Protein AF-A0A6J0B3U1-F1 (afdb_monomer_lite)

Organism: Neodiprion lecontei (NCBI:txid441921)

Radius of gyration: 24.21 Å; chains: 1; bounding box: 42×32×67 Å

pLDDT: mean 86.1, std 10.33, range [45.28, 96.69]

Sequence (81 aa):
MSGEPPAPVSRPMKFPYTISAKIAQFPYKFYWKYCWQFRFYYYGVVASLPIIYQIHKLANSPGNKAAYAEMRRKEAAEHHH

Foldseek 3Di:
DPDDDPDDDPDDDPCCPDPVNVVVPDPVVVCVVPPPVVVVVVVVVVVCVVVVVVVVCVCPDPVNVVVVVVVVVVVVVVVVD

Structure (mmCIF, N/CA/C/O backbone):
data_AF-A0A6J0B3U1-F1
#
_entry.id   AF-A0A6J0B3U1-F1
#
loop_
_atom_site.group_PDB
_atom_site.id
_atom_site.type_symbol
_atom_site.label_atom_id
_atom_site.label_alt_id
_atom_site.label_comp_id
_atom_site.label_asym_id
_atom_site.label_entity_id
_atom_site.label_seq_id
_atom_site.pdbx_PDB_ins_code
_atom_site.Cartn_x
_ato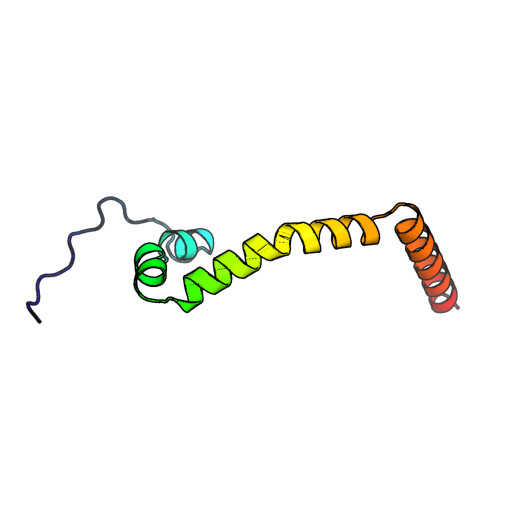m_site.Cartn_y
_atom_site.Cartn_z
_atom_site.occupancy
_atom_site.B_iso_or_equiv
_atom_site.auth_seq_id
_atom_site.auth_comp_id
_atom_site.auth_asym_id
_atom_site.auth_atom_id
_atom_site.pdbx_PDB_model_num
ATOM 1 N N . MET A 1 1 ? -5.119 2.911 36.860 1.00 45.28 1 MET A N 1
ATOM 2 C CA . MET A 1 1 ? -5.772 2.062 35.843 1.00 45.28 1 MET A CA 1
ATOM 3 C C . MET A 1 1 ? -6.619 1.031 36.567 1.00 45.28 1 MET A C 1
ATOM 5 O O . MET A 1 1 ? -6.051 0.173 37.227 1.00 45.28 1 MET A O 1
ATOM 9 N N . SER A 1 2 ? -7.944 1.164 36.529 1.00 49.66 2 SER A N 1
ATOM 10 C CA . SER A 1 2 ? -8.882 0.174 37.068 1.00 49.66 2 SER A CA 1
ATOM 11 C C . SER A 1 2 ? -8.735 -1.143 36.297 1.00 49.66 2 SER A C 1
ATOM 13 O O . SER A 1 2 ? -8.869 -1.172 35.076 1.00 49.66 2 SER A O 1
ATOM 15 N N . GLY A 1 3 ? -8.359 -2.205 37.011 1.00 69.75 3 GLY A N 1
ATOM 16 C CA . GLY A 1 3 ? -8.002 -3.511 36.461 1.00 69.75 3 GLY A CA 1
ATOM 17 C C . GLY A 1 3 ? -9.189 -4.460 36.328 1.00 69.75 3 GLY A C 1
ATOM 18 O O . GLY A 1 3 ? -9.207 -5.491 36.991 1.00 69.75 3 GLY A O 1
ATOM 19 N N . GLU A 1 4 ? -10.159 -4.136 35.474 1.00 72.50 4 GLU A N 1
ATOM 20 C CA . GLU A 1 4 ? -11.147 -5.128 35.037 1.00 72.50 4 GLU A CA 1
ATOM 21 C C . GLU A 1 4 ? -10.669 -5.817 33.748 1.00 72.50 4 GLU A C 1
ATOM 23 O O . GLU A 1 4 ? -10.224 -5.134 32.817 1.00 72.50 4 GLU A O 1
ATOM 28 N N . PRO A 1 5 ? -10.718 -7.162 33.672 1.00 75.56 5 PRO A N 1
ATOM 29 C CA . PRO A 1 5 ? -10.354 -7.878 32.459 1.00 75.56 5 PRO A CA 1
ATOM 30 C C . PRO A 1 5 ? -11.337 -7.528 31.332 1.00 75.56 5 PRO A C 1
ATOM 32 O O . PRO A 1 5 ? -12.536 -7.373 31.581 1.00 75.56 5 PRO A O 1
ATOM 35 N N . PRO A 1 6 ? -10.863 -7.409 30.079 1.00 75.56 6 PRO A N 1
ATOM 36 C CA . PRO A 1 6 ? -11.743 -7.128 28.956 1.00 75.56 6 PRO A CA 1
ATOM 37 C C . PRO A 1 6 ? -12.801 -8.230 28.831 1.00 75.56 6 PRO A C 1
ATOM 39 O O . PRO A 1 6 ? -12.502 -9.412 29.017 1.00 75.56 6 PRO A O 1
ATOM 42 N N . ALA A 1 7 ? -14.033 -7.835 28.503 1.00 79.19 7 ALA A N 1
ATOM 43 C CA . ALA A 1 7 ? -15.145 -8.763 28.327 1.00 79.19 7 ALA A CA 1
ATOM 44 C C . ALA A 1 7 ? -14.771 -9.913 27.363 1.00 79.19 7 ALA A C 1
ATOM 46 O O . ALA A 1 7 ? -14.094 -9.675 26.354 1.00 79.19 7 ALA A O 1
ATOM 47 N N . PRO A 1 8 ? -15.201 -11.156 27.647 1.00 73.12 8 PRO A N 1
ATOM 48 C CA . PRO A 1 8 ? -14.828 -12.313 26.847 1.00 73.12 8 PRO A CA 1
ATOM 49 C C . PRO A 1 8 ? -15.329 -12.171 25.404 1.00 73.12 8 PRO A C 1
ATOM 51 O O . PRO A 1 8 ? -16.489 -11.842 25.151 1.00 73.12 8 PRO A O 1
ATOM 54 N N . VAL A 1 9 ? -14.443 -12.436 24.440 1.00 74.88 9 VAL A N 1
ATOM 55 C CA . VAL A 1 9 ? -14.775 -12.413 23.010 1.00 74.88 9 VAL A CA 1
ATOM 56 C C . VAL A 1 9 ? -15.789 -13.525 22.735 1.00 74.88 9 VAL A C 1
ATOM 58 O O . VAL A 1 9 ? -15.470 -14.699 22.895 1.00 74.88 9 VAL A O 1
ATOM 61 N N . SER A 1 10 ? -17.004 -13.171 22.305 1.00 75.44 10 SER A N 1
ATOM 62 C CA . SER A 1 10 ? -18.121 -14.125 22.176 1.00 75.44 10 SER A CA 1
ATOM 63 C C . SER A 1 10 ? -17.873 -15.258 21.170 1.00 75.44 10 SER A C 1
ATOM 65 O O . SER A 1 10 ? -18.500 -16.311 21.263 1.00 75.44 10 SER A O 1
ATOM 67 N N . ARG A 1 11 ? -16.968 -15.058 20.199 1.00 75.75 11 ARG A N 1
ATOM 68 C CA . ARG A 1 11 ? -16.605 -16.037 19.160 1.00 75.75 11 ARG A CA 1
ATOM 69 C C . ARG A 1 11 ? -15.102 -15.990 18.852 1.00 75.75 11 ARG A C 1
ATOM 71 O O . ARG A 1 11 ? -14.703 -15.330 17.889 1.00 75.75 11 ARG A O 1
ATOM 78 N N . PRO A 1 12 ? -14.250 -16.664 19.642 1.00 77.00 12 PRO A N 1
ATOM 79 C CA . PRO A 1 12 ? -12.831 -16.751 19.335 1.00 77.00 12 PRO A CA 1
ATOM 80 C C . PRO A 1 12 ? -12.616 -17.588 18.069 1.00 77.00 12 PRO A C 1
ATOM 82 O O . PRO A 1 12 ? -13.253 -18.617 17.842 1.00 77.00 12 PRO A O 1
ATOM 85 N N . MET A 1 13 ? -11.710 -17.132 17.213 1.00 78.25 13 MET A N 1
ATOM 86 C CA . MET A 1 13 ? -11.378 -17.811 15.966 1.00 78.25 13 MET A CA 1
ATOM 87 C C . MET A 1 13 ? -10.459 -19.008 16.233 1.00 78.25 13 MET A C 1
ATOM 89 O O . MET A 1 13 ? -9.451 -18.871 16.920 1.00 78.25 13 MET A O 1
ATOM 93 N N . LYS A 1 14 ? -10.780 -20.172 15.651 1.00 79.56 14 LYS A N 1
ATOM 94 C CA . LYS A 1 14 ? -10.086 -21.447 15.918 1.00 79.56 14 LYS A CA 1
ATOM 95 C C . LYS A 1 14 ? -8.611 -21.467 15.488 1.00 79.56 14 LYS A C 1
ATOM 97 O O . LYS A 1 14 ? -7.806 -22.121 16.139 1.00 79.56 14 LYS A O 1
ATOM 102 N N . PHE A 1 15 ? -8.250 -20.742 14.424 1.00 80.69 15 PHE A N 1
ATOM 103 C CA . PHE A 1 15 ? -6.888 -20.722 13.866 1.00 80.69 15 PHE A CA 1
ATOM 104 C C . PHE A 1 15 ? -6.310 -19.295 13.788 1.00 80.69 15 PHE A C 1
ATOM 106 O O . PHE A 1 15 ? -6.246 -18.710 12.702 1.00 80.69 15 PHE A O 1
ATOM 113 N N . PRO A 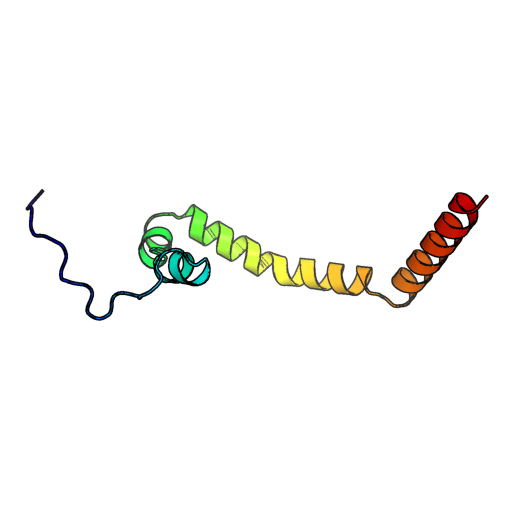1 16 ? -5.872 -18.719 14.927 1.00 78.62 16 PRO A N 1
ATOM 114 C CA . PRO A 1 16 ? -5.449 -17.317 15.034 1.00 78.62 16 PRO A CA 1
ATOM 115 C C . PRO A 1 16 ? -4.083 -16.998 14.395 1.00 78.62 16 PRO A C 1
ATOM 117 O O . PRO A 1 16 ? -3.625 -15.861 14.425 1.00 78.62 16 PRO A O 1
ATOM 120 N N . TYR A 1 17 ? -3.411 -17.988 13.811 1.00 86.75 17 TYR A N 1
ATOM 121 C CA . TYR A 1 17 ? -2.084 -17.844 13.202 1.00 86.75 17 TYR A CA 1
ATOM 122 C C . TYR A 1 17 ? -2.122 -17.694 11.677 1.00 86.75 17 TYR A C 1
ATOM 124 O O . TYR A 1 17 ? -1.085 -17.466 11.056 1.00 86.75 17 TYR A O 1
ATOM 132 N N . THR A 1 18 ? -3.300 -17.807 11.066 1.00 90.19 18 THR A N 1
ATOM 133 C CA . THR A 1 18 ? -3.459 -17.582 9.626 1.00 90.19 18 THR A CA 1
ATOM 134 C C . THR A 1 18 ? -3.361 -16.089 9.292 1.00 90.19 18 THR A C 1
ATOM 136 O O . THR A 1 18 ? -3.604 -15.220 10.131 1.00 90.19 18 THR A O 1
ATOM 139 N N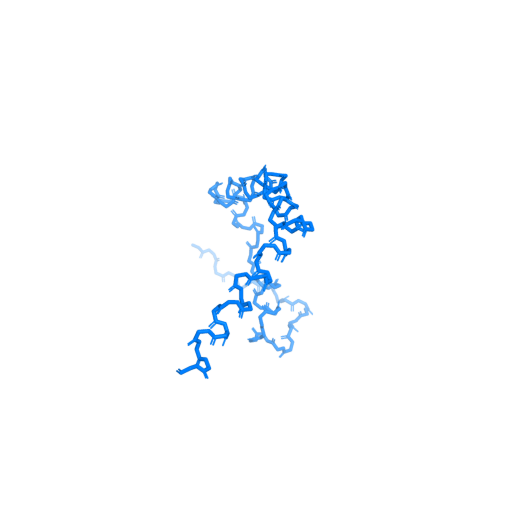 . ILE A 1 19 ? -2.989 -15.761 8.055 1.00 88.00 19 ILE A N 1
ATOM 140 C CA . ILE A 1 19 ? -2.888 -14.359 7.618 1.00 88.00 19 ILE A CA 1
ATOM 141 C C . ILE A 1 19 ? -4.259 -13.677 7.703 1.00 88.00 19 ILE A C 1
ATOM 143 O O . ILE A 1 19 ? -4.373 -12.576 8.239 1.00 88.00 19 ILE A O 1
ATOM 147 N N . SER A 1 20 ? -5.313 -14.363 7.255 1.00 85.75 20 SER A N 1
ATOM 148 C CA . SER A 1 20 ? -6.696 -13.891 7.379 1.00 85.75 20 SER A CA 1
ATOM 149 C C . SER A 1 20 ? -7.084 -13.632 8.834 1.00 85.75 20 SER A C 1
ATOM 151 O O . SER A 1 20 ? -7.717 -12.618 9.128 1.00 85.75 20 SER A O 1
ATOM 153 N N . ALA A 1 21 ? -6.652 -14.499 9.753 1.00 87.12 21 ALA A N 1
ATOM 154 C CA . ALA A 1 21 ? -6.895 -14.319 11.173 1.00 87.12 21 ALA A CA 1
ATOM 155 C C . ALA A 1 21 ? -6.260 -13.041 11.732 1.00 87.12 21 ALA A C 1
ATOM 157 O O . ALA A 1 21 ? -6.923 -12.269 12.425 1.00 87.12 21 ALA A O 1
ATOM 158 N N . LYS A 1 22 ? -4.992 -12.794 11.394 1.00 86.75 22 LYS A N 1
ATOM 159 C CA . LYS A 1 22 ? -4.258 -11.600 11.836 1.00 86.75 22 LYS A CA 1
ATOM 160 C C . LYS A 1 22 ? -4.891 -10.313 11.308 1.00 86.75 22 LYS A C 1
ATOM 162 O O . LYS A 1 22 ? -4.957 -9.331 12.038 1.00 86.75 22 LYS A O 1
ATOM 167 N N . ILE A 1 23 ? -5.393 -10.335 10.072 1.00 89.06 23 ILE A N 1
ATOM 168 C CA . ILE A 1 23 ? -6.134 -9.218 9.470 1.00 89.06 23 ILE A CA 1
ATOM 169 C C . ILE A 1 23 ? -7.428 -8.975 10.253 1.00 89.06 23 ILE A C 1
ATOM 171 O O . ILE A 1 23 ? -7.650 -7.869 10.728 1.00 89.06 23 ILE A O 1
ATOM 175 N N . ALA A 1 24 ? -8.252 -10.003 10.473 1.00 87.06 24 ALA A N 1
ATOM 176 C CA . ALA A 1 24 ? -9.523 -9.854 11.188 1.00 87.06 24 ALA A CA 1
ATOM 177 C C . ALA A 1 24 ? -9.360 -9.355 12.637 1.00 87.06 24 ALA A C 1
ATOM 179 O O . ALA A 1 24 ? -10.227 -8.652 13.154 1.00 87.06 24 ALA A O 1
ATOM 180 N N . GLN A 1 25 ? -8.254 -9.715 13.289 1.00 85.81 25 GLN A N 1
ATOM 181 C CA . GLN A 1 25 ? -7.934 -9.306 14.659 1.00 85.81 25 GLN A CA 1
ATOM 182 C C . GLN A 1 25 ? -7.244 -7.938 14.747 1.00 85.81 25 GLN A C 1
ATOM 184 O O . GLN A 1 25 ? -7.066 -7.418 15.850 1.00 85.81 25 GLN A O 1
ATOM 189 N N . PHE A 1 26 ? -6.847 -7.339 13.623 1.00 87.69 26 PHE A N 1
ATOM 190 C CA . PHE A 1 26 ? -6.161 -6.054 13.632 1.00 87.69 26 PHE A CA 1
ATOM 191 C C . PHE A 1 26 ? -7.116 -4.930 14.084 1.00 87.69 26 PHE A C 1
ATOM 193 O O . PHE A 1 26 ? -8.236 -4.821 13.573 1.00 87.69 26 PHE A O 1
ATOM 200 N N . PRO A 1 27 ? -6.718 -4.054 15.027 1.00 89.69 27 PRO A N 1
ATOM 201 C CA . PRO A 1 27 ? -7.618 -3.059 15.604 1.00 89.69 27 PRO A CA 1
ATOM 202 C C . PRO A 1 27 ? -7.762 -1.824 14.696 1.00 89.69 27 PRO A C 1
ATOM 204 O O . PRO A 1 27 ? -7.369 -0.712 15.051 1.00 89.69 27 PRO A O 1
ATOM 207 N N . TYR A 1 28 ? -8.377 -1.995 13.520 1.00 88.81 28 TYR A N 1
ATOM 208 C CA . TYR A 1 28 ? -8.536 -0.942 12.505 1.00 88.81 28 TYR A CA 1
ATOM 209 C C . TYR A 1 28 ? -9.153 0.348 13.052 1.00 88.81 28 TYR A C 1
ATOM 211 O O . TYR A 1 28 ? -8.669 1.439 12.762 1.00 88.81 28 TYR A O 1
ATOM 219 N N . LYS A 1 29 ? -10.197 0.240 13.886 1.00 88.56 29 LYS A N 1
ATOM 220 C CA . LYS A 1 29 ? -10.887 1.404 14.470 1.00 88.56 29 LYS A CA 1
ATOM 221 C C . LYS A 1 29 ? -9.969 2.239 15.367 1.00 88.56 29 LYS A C 1
ATOM 223 O O . LYS A 1 29 ? -10.077 3.463 15.369 1.00 88.56 29 LYS A O 1
ATOM 228 N N . PHE A 1 30 ? -9.073 1.588 16.111 1.00 90.81 30 PHE A N 1
ATOM 229 C CA . PHE A 1 30 ? -8.112 2.269 16.977 1.00 90.81 30 PHE A CA 1
ATOM 230 C C . PHE A 1 30 ? -7.130 3.082 16.129 1.00 90.81 30 PHE A C 1
ATOM 232 O O . PHE A 1 30 ? -7.036 4.298 16.287 1.00 90.81 30 PHE A O 1
ATOM 239 N N . TYR A 1 31 ? -6.483 2.446 15.150 1.00 89.38 31 TYR A N 1
ATOM 240 C CA . TYR A 1 31 ? -5.544 3.140 14.268 1.00 89.38 31 TYR A CA 1
ATOM 241 C C . TYR A 1 31 ? -6.211 4.253 13.455 1.00 89.38 31 TYR A C 1
ATOM 243 O O . TYR A 1 31 ? -5.638 5.327 13.315 1.00 89.38 31 TYR A O 1
ATOM 251 N N . TRP A 1 32 ? -7.449 4.065 12.996 1.00 89.75 32 TRP A N 1
ATOM 252 C CA . TRP A 1 32 ? -8.173 5.106 12.265 1.00 89.75 32 TRP A CA 1
ATOM 253 C C . TRP A 1 32 ? -8.456 6.352 13.116 1.00 89.75 32 TRP A C 1
ATOM 255 O O . TRP A 1 32 ? -8.331 7.480 12.636 1.00 89.75 32 TRP A O 1
ATOM 265 N N . LYS A 1 33 ? -8.830 6.158 14.389 1.00 91.19 33 LYS A N 1
ATOM 266 C CA . LYS A 1 33 ? -9.163 7.254 15.308 1.00 91.19 33 LYS A CA 1
ATOM 267 C C . LYS A 1 33 ? -7.920 7.989 15.808 1.00 91.19 33 LYS A C 1
ATOM 269 O O . LYS A 1 33 ? -7.927 9.216 15.845 1.00 91.19 33 LYS A O 1
ATOM 274 N N . TYR A 1 34 ? -6.878 7.256 16.196 1.00 91.81 34 TYR A N 1
ATOM 275 C CA . TYR A 1 34 ? -5.726 7.828 16.899 1.00 91.81 34 TYR A CA 1
ATOM 276 C C . TYR A 1 34 ? -4.530 8.126 15.984 1.00 91.81 34 TYR A C 1
ATOM 278 O O . TYR A 1 34 ? -3.809 9.091 16.226 1.00 91.81 34 TYR A O 1
ATOM 286 N N . CYS A 1 35 ? -4.327 7.367 14.904 1.00 92.81 35 CYS A N 1
ATOM 287 C CA . CYS A 1 35 ? -3.212 7.584 13.982 1.00 92.81 35 CYS A CA 1
ATOM 288 C C . CYS A 1 35 ? -3.677 8.377 12.759 1.00 92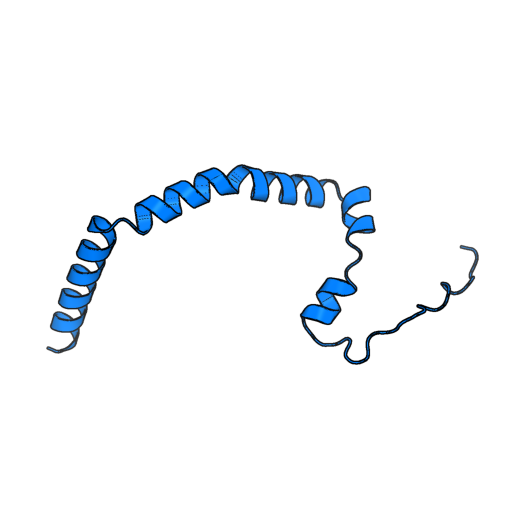.81 35 CYS A C 1
ATOM 290 O O . CYS A 1 35 ? -4.273 7.843 11.821 1.00 92.81 35 CYS A O 1
ATOM 292 N N . TRP A 1 36 ? -3.367 9.673 12.736 1.00 90.50 36 TRP A N 1
ATOM 293 C CA . TRP A 1 36 ? -3.669 10.519 11.581 1.00 90.50 36 TRP A CA 1
ATOM 294 C C . TRP A 1 36 ? -2.935 10.046 10.321 1.00 90.50 36 TRP A C 1
ATOM 296 O O . TRP A 1 36 ? -3.542 10.012 9.253 1.00 90.50 36 TRP A O 1
ATOM 306 N N . GLN A 1 37 ? -1.693 9.569 10.448 1.00 90.75 37 GLN A N 1
ATOM 307 C CA . GLN A 1 37 ? -0.915 9.024 9.332 1.00 90.75 37 GLN A CA 1
ATOM 308 C C . GLN A 1 37 ? -1.618 7.850 8.653 1.00 90.75 37 GLN A C 1
ATOM 310 O O . GLN A 1 37 ? -1.579 7.751 7.433 1.00 90.75 37 GLN A O 1
ATOM 315 N N . PHE A 1 38 ? -2.304 6.991 9.414 1.00 91.62 38 PHE A N 1
ATOM 316 C CA . PHE A 1 38 ? -3.019 5.848 8.846 1.00 91.62 38 PHE A CA 1
ATOM 317 C C . PHE A 1 38 ? -4.154 6.302 7.915 1.00 91.62 38 PHE A C 1
ATOM 319 O O . PHE A 1 38 ? -4.346 5.738 6.839 1.00 91.62 38 PHE A O 1
ATOM 326 N N . ARG A 1 39 ? -4.857 7.382 8.284 1.00 91.56 39 ARG A N 1
ATOM 327 C CA . ARG A 1 39 ? -5.903 7.991 7.449 1.00 91.56 39 ARG A CA 1
ATOM 328 C C . ARG A 1 39 ? -5.325 8.613 6.184 1.00 91.56 39 ARG A C 1
ATOM 330 O O . ARG A 1 39 ? -5.806 8.326 5.095 1.00 91.56 39 ARG A O 1
ATOM 337 N N . PHE A 1 40 ? -4.284 9.436 6.313 1.00 94.00 40 PHE A N 1
ATOM 338 C CA . PHE A 1 40 ? -3.665 10.084 5.153 1.00 94.00 40 PHE A CA 1
ATOM 339 C C . PHE A 1 40 ? -2.985 9.088 4.216 1.00 94.00 40 PHE A C 1
ATOM 341 O O . PHE A 1 40 ? -3.069 9.260 3.006 1.00 94.00 40 PHE A O 1
ATOM 348 N N . TYR A 1 41 ? -2.390 8.019 4.746 1.00 93.81 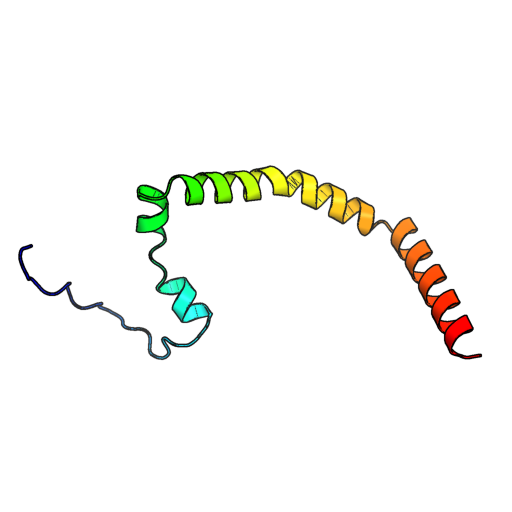41 TYR A N 1
ATOM 349 C CA . TYR A 1 41 ? -1.874 6.921 3.936 1.00 93.81 41 TYR A CA 1
ATOM 350 C C . TYR A 1 41 ? -2.993 6.271 3.119 1.00 93.81 41 TYR A C 1
ATOM 352 O O . TYR A 1 41 ? -2.878 6.170 1.901 1.00 93.81 41 TYR A O 1
ATOM 360 N N . TYR A 1 42 ? -4.108 5.907 3.763 1.00 93.88 42 TYR A N 1
ATOM 361 C CA . TYR A 1 42 ? -5.256 5.337 3.060 1.00 93.88 42 TYR A CA 1
ATOM 362 C C . TYR A 1 42 ? -5.797 6.288 1.984 1.00 93.88 42 TYR A C 1
ATOM 364 O O . TYR A 1 42 ? -5.986 5.877 0.842 1.00 93.88 42 TYR A O 1
ATOM 372 N N . TYR A 1 43 ? -5.993 7.568 2.312 1.00 95.38 43 TYR A N 1
ATOM 373 C CA . TYR A 1 43 ? -6.454 8.558 1.340 1.00 95.38 43 TYR A CA 1
ATOM 374 C C . TYR A 1 43 ? -5.463 8.761 0.191 1.00 95.38 43 TYR A C 1
ATOM 376 O O . TYR A 1 43 ? -5.896 8.855 -0.950 1.00 95.38 43 TYR A O 1
ATOM 384 N N . GLY A 1 44 ? -4.154 8.773 0.453 1.00 95.44 44 GLY A N 1
ATOM 385 C CA . GLY A 1 44 ? -3.124 8.888 -0.582 1.00 95.44 44 GLY A CA 1
ATOM 386 C C . GLY A 1 44 ? -3.090 7.679 -1.518 1.00 95.44 44 GLY A C 1
ATOM 387 O O . GLY A 1 44 ? -3.026 7.834 -2.739 1.00 95.44 44 GLY A O 1
ATOM 388 N N . VAL A 1 45 ? -3.214 6.468 -0.968 1.00 95.81 45 VAL A N 1
ATOM 389 C CA . VAL A 1 45 ? -3.337 5.243 -1.770 1.00 95.81 45 VAL A CA 1
ATOM 390 C C . VAL A 1 45 ? -4.591 5.310 -2.639 1.00 95.81 45 VAL A C 1
ATOM 392 O O . VAL A 1 45 ? -4.493 5.144 -3.849 1.00 95.81 45 VAL A O 1
ATOM 395 N N . VAL A 1 46 ? -5.753 5.638 -2.068 1.00 96.50 46 VAL A N 1
ATOM 396 C CA . VAL A 1 46 ? -7.012 5.715 -2.829 1.00 96.50 46 VAL A CA 1
ATOM 397 C C . VAL A 1 46 ? -6.968 6.815 -3.894 1.00 96.50 46 VAL A C 1
ATOM 399 O O . VAL A 1 46 ? -7.383 6.583 -5.026 1.00 96.50 46 VAL A O 1
ATOM 402 N N . ALA A 1 47 ? -6.418 7.986 -3.572 1.00 96.69 47 ALA A N 1
ATOM 403 C CA . ALA A 1 47 ? -6.288 9.097 -4.511 1.00 96.69 47 ALA A CA 1
ATOM 404 C C . ALA A 1 47 ? -5.313 8.800 -5.663 1.00 96.69 47 ALA A C 1
ATOM 406 O O . ALA A 1 47 ? -5.486 9.331 -6.758 1.00 96.69 47 ALA A O 1
ATOM 407 N N . SER A 1 48 ? -4.312 7.937 -5.449 1.00 96.44 48 SER A N 1
ATOM 408 C CA . SER A 1 48 ? -3.360 7.534 -6.495 1.00 96.44 48 SER A CA 1
ATOM 409 C C . SER A 1 48 ? -3.848 6.376 -7.376 1.00 96.44 48 SER A C 1
ATOM 411 O O . SER A 1 48 ? -3.315 6.195 -8.472 1.00 96.44 48 SER A O 1
ATOM 413 N N . LEU A 1 49 ? -4.901 5.642 -6.986 1.00 96.69 49 LEU A N 1
ATOM 414 C CA . LEU A 1 49 ? -5.496 4.570 -7.800 1.00 96.69 49 LEU A CA 1
ATOM 415 C C . LEU A 1 49 ? -5.830 4.962 -9.252 1.00 96.69 49 LEU A C 1
ATOM 417 O O . LEU A 1 49 ? -5.469 4.187 -10.139 1.00 96.69 49 LEU A O 1
ATOM 421 N N . PRO A 1 50 ? -6.470 6.110 -9.563 1.00 94.50 50 PRO A N 1
ATOM 422 C CA . PRO A 1 50 ? -6.745 6.477 -10.953 1.00 94.50 50 PRO A CA 1
ATOM 423 C C . PRO A 1 50 ? -5.461 6.666 -11.769 1.00 94.50 50 PRO A C 1
ATOM 425 O O . PRO A 1 50 ? -5.401 6.244 -12.921 1.00 94.50 50 PRO A O 1
ATOM 428 N N . ILE A 1 51 ? -4.413 7.236 -11.171 1.00 96.31 51 ILE A N 1
ATOM 429 C CA . ILE A 1 51 ? -3.114 7.427 -11.831 1.00 96.31 51 ILE A CA 1
ATOM 430 C C . ILE A 1 51 ? -2.475 6.065 -12.116 1.00 96.31 51 ILE A C 1
ATOM 432 O O . ILE A 1 51 ? -2.080 5.784 -13.248 1.00 96.31 51 ILE A O 1
ATOM 436 N N . ILE A 1 52 ? -2.436 5.189 -11.109 1.00 95.75 52 ILE A N 1
ATOM 437 C CA . ILE A 1 52 ? -1.894 3.832 -11.239 1.00 95.75 52 ILE A CA 1
ATOM 438 C C . ILE A 1 52 ? -2.669 3.044 -12.300 1.00 95.75 52 ILE A C 1
ATOM 440 O O . ILE A 1 52 ? -2.063 2.355 -13.116 1.00 95.75 52 ILE A O 1
ATOM 444 N N . TYR A 1 53 ? -3.994 3.180 -12.348 1.00 95.88 53 TYR A N 1
ATOM 445 C CA . TYR A 1 53 ? -4.830 2.520 -13.346 1.00 95.88 53 TYR A CA 1
ATOM 446 C C . TYR A 1 53 ? -4.511 2.978 -14.775 1.00 95.88 53 TYR A C 1
ATOM 448 O O . TYR A 1 53 ? -4.414 2.154 -15.687 1.00 95.88 53 TYR A O 1
ATOM 456 N N . GLN A 1 54 ? -4.290 4.276 -14.981 1.00 93.81 54 GLN A N 1
ATOM 457 C CA . GLN A 1 54 ? -3.915 4.807 -16.292 1.00 93.81 54 GLN A CA 1
ATOM 458 C C . GLN A 1 54 ? -2.541 4.294 -16.736 1.00 93.81 54 GLN A C 1
ATOM 460 O O . GLN A 1 54 ? -2.400 3.824 -17.866 1.00 93.81 54 GLN A O 1
ATOM 465 N N . ILE A 1 55 ? -1.556 4.290 -15.833 1.00 94.56 55 ILE A N 1
ATOM 466 C CA . ILE A 1 55 ? -0.233 3.703 -16.093 1.00 94.56 55 ILE A CA 1
ATOM 467 C C . ILE A 1 55 ? -0.367 2.210 -16.410 1.00 94.56 55 ILE A C 1
ATOM 469 O O . ILE A 1 55 ? 0.201 1.730 -17.388 1.00 94.56 55 ILE A O 1
ATOM 473 N N . HIS A 1 56 ? -1.176 1.480 -15.641 1.00 94.44 56 HIS A N 1
ATOM 474 C CA . HIS A 1 56 ? -1.426 0.059 -15.854 1.00 94.44 56 HIS A CA 1
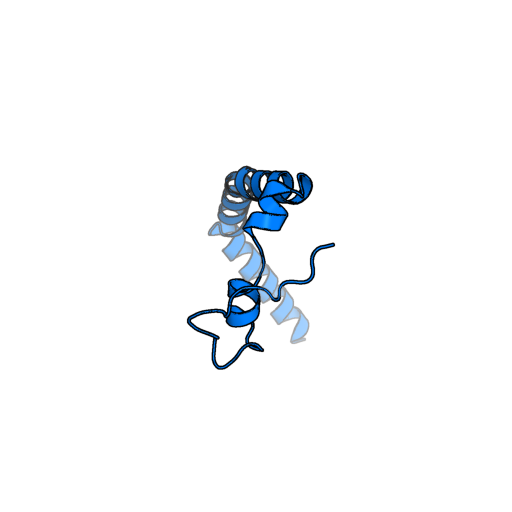ATOM 475 C C . HIS A 1 56 ? -2.020 -0.220 -17.242 1.00 94.44 56 HIS A C 1
ATOM 477 O O . HIS A 1 56 ? -1.610 -1.174 -17.905 1.00 94.44 56 HIS A O 1
ATOM 483 N N . LYS A 1 57 ? -2.951 0.615 -17.720 1.00 93.19 57 LYS A N 1
ATOM 484 C CA . LYS A 1 57 ? -3.506 0.498 -19.077 1.00 93.19 57 LYS A CA 1
ATOM 485 C C . LYS A 1 57 ? -2.464 0.766 -20.160 1.00 93.19 57 LYS A C 1
ATOM 487 O O . LYS A 1 57 ? -2.423 0.025 -21.137 1.00 93.19 57 LYS A O 1
ATOM 492 N N . LEU A 1 58 ? -1.631 1.793 -19.992 1.00 91.88 58 LEU A N 1
ATOM 493 C CA . LEU A 1 58 ? -0.569 2.127 -20.946 1.00 91.88 58 LEU A CA 1
ATOM 494 C C . LEU A 1 58 ? 0.477 1.010 -21.032 1.00 91.88 58 LEU A C 1
ATOM 496 O O . LEU A 1 58 ? 0.798 0.548 -22.129 1.00 91.88 58 LEU A O 1
ATOM 500 N N . ALA A 1 59 ? 0.931 0.509 -19.882 1.00 90.50 59 ALA A N 1
ATOM 501 C CA . ALA A 1 59 ? 1.880 -0.598 -19.798 1.00 90.50 59 ALA A CA 1
ATOM 502 C C . ALA A 1 59 ? 1.334 -1.882 -20.447 1.00 90.50 59 ALA A C 1
ATOM 504 O O . ALA A 1 59 ? 2.078 -2.618 -21.090 1.00 90.50 59 ALA A O 1
ATOM 505 N N . ASN A 1 60 ? 0.026 -2.128 -20.332 1.00 90.94 60 ASN A N 1
ATOM 506 C CA . ASN A 1 60 ? -0.641 -3.292 -20.917 1.00 90.94 60 ASN A CA 1
ATOM 507 C C . ASN A 1 60 ? -1.213 -3.064 -22.323 1.00 90.94 60 ASN A C 1
ATOM 509 O O . ASN A 1 60 ? -1.954 -3.923 -22.816 1.00 90.94 60 ASN A O 1
ATOM 513 N N . SER A 1 61 ? -0.893 -1.942 -22.969 1.00 91.69 61 SER A N 1
ATOM 514 C CA . SER A 1 61 ? -1.326 -1.678 -24.339 1.00 91.69 61 SER A CA 1
ATOM 515 C C . SER A 1 61 ? -0.807 -2.761 -25.301 1.00 91.69 61 SER A C 1
ATOM 517 O O . SER A 1 61 ? 0.285 -3.303 -25.097 1.00 91.69 61 SER A O 1
ATOM 519 N N . PRO A 1 62 ? -1.572 -3.115 -26.352 1.00 89.31 62 PRO A N 1
ATOM 520 C CA . PRO A 1 62 ? -1.197 -4.197 -27.263 1.00 89.31 62 PRO A CA 1
ATOM 521 C C . PRO A 1 62 ? 0.144 -3.935 -27.962 1.00 89.31 62 PRO A C 1
ATOM 523 O O . PRO A 1 62 ? 0.933 -4.862 -28.119 1.00 89.31 62 PRO A O 1
ATOM 526 N N . GLY A 1 63 ? 0.442 -2.673 -28.295 1.00 88.88 63 GLY A N 1
ATOM 527 C CA . GLY A 1 63 ? 1.733 -2.280 -28.866 1.00 88.88 63 GLY A CA 1
ATOM 528 C C . GLY A 1 63 ? 2.903 -2.491 -27.902 1.00 88.88 63 GLY A C 1
ATOM 529 O O . GLY A 1 63 ? 3.924 -3.046 -28.296 1.00 88.88 63 GLY A O 1
ATOM 530 N N . ASN A 1 64 ? 2.739 -2.143 -26.621 1.00 88.81 64 ASN A N 1
ATOM 531 C CA . ASN A 1 64 ? 3.794 -2.342 -25.625 1.00 88.81 64 ASN A CA 1
ATOM 532 C C . ASN A 1 64 ? 4.028 -3.831 -25.323 1.00 88.81 64 ASN A C 1
ATOM 534 O O . ASN A 1 64 ? 5.165 -4.270 -25.173 1.00 88.81 64 ASN A O 1
ATOM 538 N N . LYS A 1 65 ? 2.958 -4.637 -25.303 1.00 90.19 65 LYS A N 1
ATOM 539 C CA . LYS A 1 65 ? 3.064 -6.099 -25.175 1.00 90.19 65 LYS A CA 1
ATOM 540 C C . LYS A 1 65 ? 3.784 -6.733 -26.364 1.00 90.19 65 LYS A C 1
ATOM 542 O O . LYS A 1 65 ? 4.597 -7.628 -26.154 1.00 90.19 65 LYS A O 1
ATOM 547 N N . ALA A 1 66 ? 3.507 -6.275 -27.586 1.00 89.00 66 ALA A N 1
ATOM 548 C CA . ALA A 1 66 ? 4.184 -6.758 -28.788 1.00 89.00 66 ALA A CA 1
ATOM 549 C C . ALA A 1 66 ? 5.681 -6.411 -28.766 1.00 89.00 66 ALA A C 1
ATOM 551 O O . ALA A 1 66 ? 6.509 -7.303 -28.929 1.00 89.00 66 ALA A O 1
ATOM 552 N N . ALA A 1 67 ? 6.024 -5.159 -28.449 1.00 90.31 67 ALA A N 1
ATOM 553 C CA . ALA A 1 67 ? 7.413 -4.724 -28.308 1.00 90.31 67 ALA A CA 1
ATOM 554 C C . ALA A 1 67 ? 8.163 -5.521 -27.226 1.00 90.31 67 ALA A C 1
ATOM 556 O O . ALA A 1 67 ? 9.277 -5.990 -27.455 1.00 90.31 67 ALA A O 1
ATOM 557 N N . TYR A 1 68 ? 7.535 -5.753 -26.069 1.00 89.88 68 TYR A N 1
ATOM 558 C CA . TYR A 1 68 ? 8.122 -6.577 -25.013 1.00 89.88 68 TYR A CA 1
ATOM 559 C C . TYR A 1 68 ? 8.314 -8.033 -25.458 1.00 89.88 68 TYR A C 1
ATOM 561 O O . TYR A 1 68 ? 9.361 -8.624 -25.207 1.00 89.88 68 TYR A O 1
ATOM 569 N N . ALA A 1 69 ? 7.337 -8.616 -26.159 1.00 91.56 69 ALA A N 1
ATOM 570 C CA . ALA A 1 69 ? 7.442 -9.975 -26.683 1.00 91.56 69 ALA A CA 1
ATOM 571 C C . ALA A 1 69 ? 8.578 -10.113 -27.709 1.00 91.56 69 ALA A C 1
ATOM 573 O O . ALA A 1 69 ? 9.299 -11.108 -27.686 1.00 91.56 69 ALA A O 1
ATOM 574 N N . GLU A 1 70 ? 8.771 -9.125 -28.582 1.00 89.12 70 GLU A N 1
ATOM 575 C CA . GLU A 1 70 ? 9.894 -9.096 -29.523 1.00 89.12 70 GLU A CA 1
ATOM 576 C C . GLU A 1 70 ? 11.241 -8.975 -28.813 1.00 89.12 70 GLU A C 1
ATOM 578 O O . GLU A 1 70 ? 12.171 -9.708 -29.144 1.00 89.12 70 GLU A O 1
ATOM 583 N N . MET A 1 71 ? 11.341 -8.109 -27.803 1.00 90.19 71 MET A N 1
ATOM 584 C CA . MET A 1 71 ? 12.553 -7.953 -26.998 1.00 90.19 71 MET A CA 1
ATOM 585 C C . MET A 1 71 ? 12.914 -9.264 -26.285 1.00 90.19 71 MET A C 1
ATOM 587 O O . MET A 1 71 ? 14.043 -9.731 -26.382 1.00 90.19 71 MET A O 1
ATOM 591 N N . ARG A 1 72 ? 11.923 -9.939 -25.688 1.00 89.69 72 ARG A N 1
ATOM 592 C CA . ARG A 1 72 ? 12.097 -11.254 -25.052 1.00 89.69 72 ARG A CA 1
ATOM 593 C C . ARG A 1 72 ? 12.473 -12.359 -26.040 1.00 89.69 72 ARG A C 1
ATOM 595 O O . ARG A 1 72 ? 13.224 -13.256 -25.674 1.00 89.69 72 ARG A O 1
ATOM 602 N N . ARG A 1 73 ? 11.974 -12.314 -27.282 1.00 88.88 73 ARG A N 1
ATOM 603 C CA . ARG A 1 73 ? 12.383 -13.247 -28.349 1.00 88.88 73 ARG A CA 1
ATOM 604 C C . ARG A 1 73 ? 13.832 -13.025 -28.774 1.00 88.88 73 ARG A C 1
ATOM 606 O O . ARG A 1 73 ? 14.528 -14.006 -28.998 1.00 88.88 73 ARG A O 1
ATOM 613 N N . LYS A 1 74 ? 14.277 -11.769 -28.871 1.00 88.06 74 LYS A N 1
ATOM 614 C CA . LYS A 1 74 ? 15.675 -11.427 -29.175 1.00 88.06 74 LYS A CA 1
ATOM 615 C C . LYS A 1 74 ? 16.612 -11.866 -28.052 1.00 88.06 74 LYS A C 1
ATOM 617 O O . LYS A 1 74 ? 17.565 -12.573 -28.333 1.00 88.06 74 LYS A O 1
ATOM 622 N N . GLU A 1 75 ? 16.275 -11.564 -26.798 1.00 86.75 75 GLU A N 1
ATOM 623 C CA . GLU A 1 75 ? 17.029 -12.042 -25.629 1.00 86.75 75 GLU A CA 1
ATOM 624 C C . GLU A 1 75 ? 17.102 -13.575 -25.594 1.00 86.75 75 GLU A C 1
ATOM 626 O O . GLU A 1 75 ? 18.168 -14.144 -25.386 1.00 86.75 75 GLU A O 1
ATOM 631 N N . ALA A 1 76 ? 15.987 -14.271 -25.840 1.00 86.44 76 ALA A N 1
ATOM 632 C CA . ALA A 1 76 ? 15.995 -15.728 -25.921 1.00 86.44 76 ALA A CA 1
ATOM 633 C C . ALA A 1 76 ? 16.860 -16.237 -27.087 1.00 86.44 76 ALA A C 1
ATOM 635 O O . ALA A 1 76 ? 17.573 -17.213 -26.925 1.00 86.44 76 ALA A O 1
ATOM 636 N N . ALA A 1 77 ? 16.847 -15.586 -28.250 1.00 83.19 77 ALA A N 1
ATOM 637 C CA . ALA A 1 77 ? 17.713 -15.979 -29.359 1.00 83.19 77 ALA A CA 1
ATOM 638 C C . ALA A 1 77 ? 19.205 -15.773 -29.033 1.00 83.19 77 ALA A C 1
ATOM 640 O O . ALA A 1 77 ? 20.010 -16.646 -29.337 1.00 83.19 77 ALA A O 1
ATOM 641 N N . GLU A 1 78 ? 19.568 -14.671 -28.371 1.00 79.31 78 GLU A N 1
ATOM 642 C CA . GLU A 1 78 ? 20.948 -14.381 -27.952 1.00 79.31 78 GLU A CA 1
ATOM 643 C C . GLU A 1 78 ? 21.450 -15.330 -26.853 1.00 79.31 78 GLU A C 1
ATOM 645 O O . GLU A 1 78 ? 22.613 -15.715 -26.863 1.00 79.31 78 GLU A O 1
ATOM 650 N N . HIS A 1 79 ? 20.581 -15.761 -25.935 1.00 71.06 79 HIS A N 1
ATOM 651 C CA . HIS A 1 79 ? 20.933 -16.704 -24.867 1.00 71.06 79 HIS A CA 1
ATOM 652 C C . HIS A 1 79 ? 21.023 -18.175 -25.310 1.00 71.06 79 HIS A C 1
ATOM 654 O O . HIS A 1 79 ? 21.451 -19.019 -24.524 1.00 71.06 79 HIS A O 1
ATOM 660 N N . HIS A 1 80 ? 20.589 -18.497 -26.529 1.00 60.25 80 HIS A N 1
ATOM 661 C CA . HIS A 1 80 ? 20.667 -19.842 -27.107 1.00 60.25 80 HIS A CA 1
ATOM 662 C C . HIS A 1 80 ? 21.858 -20.017 -28.077 1.00 60.25 80 HIS A C 1
ATOM 664 O O . HIS A 1 80 ? 21.952 -21.063 -28.724 1.00 60.25 80 HIS A O 1
ATOM 670 N N . HIS A 1 81 ? 22.746 -19.019 -28.170 1.00 52.78 81 HIS A N 1
ATOM 671 C CA . HIS A 1 81 ? 24.013 -19.057 -28.908 1.00 52.78 81 HIS A CA 1
ATOM 672 C C . HIS A 1 81 ? 25.216 -19.316 -27.996 1.00 52.78 81 HIS A C 1
ATOM 674 O O . HIS A 1 81 ? 25.199 -18.857 -26.832 1.00 52.78 81 HIS A O 1
#

Secondary structure (DSSP, 8-state):
---PPPPPPSS--S-TTSHHHHHHTS-HHHHHHH-HHHHHHHHHHHHHHHHHHHHHHHHT-HHHHHHHHHHHHHHHHHHT-